Protein AF-A0A2V7PV87-F1 (afdb_monomer)

Structure (mmCIF, N/CA/C/O backbone):
data_AF-A0A2V7PV87-F1
#
_entry.id   AF-A0A2V7PV87-F1
#
loop_
_atom_site.group_PDB
_atom_site.id
_atom_site.type_symbol
_atom_site.label_atom_id
_atom_site.label_alt_id
_atom_site.label_comp_id
_atom_site.label_asym_id
_atom_site.label_entity_id
_atom_site.label_seq_id
_atom_site.pdbx_PDB_ins_code
_atom_site.Cartn_x
_atom_site.Cartn_y
_atom_site.Cartn_z
_atom_site.occupancy
_atom_site.B_iso_or_equiv
_atom_site.auth_seq_id
_atom_site.auth_comp_id
_atom_site.auth_asym_id
_atom_site.auth_atom_id
_atom_site.pdbx_PDB_model_num
ATOM 1 N N . MET A 1 1 ? -11.673 -14.003 -3.789 1.00 86.50 1 MET A N 1
ATOM 2 C CA . MET A 1 1 ? -13.057 -14.322 -3.376 1.00 86.50 1 MET A CA 1
ATOM 3 C C . MET A 1 1 ? -13.211 -13.928 -1.919 1.00 86.50 1 MET A C 1
ATOM 5 O O . MET A 1 1 ? -12.279 -14.168 -1.160 1.00 86.50 1 MET A O 1
ATOM 9 N N . ARG A 1 2 ? -14.317 -13.276 -1.552 1.00 92.31 2 ARG A N 1
ATOM 10 C CA . ARG A 1 2 ? -14.629 -12.921 -0.160 1.00 92.31 2 ARG A CA 1
ATOM 11 C C . ARG A 1 2 ? -15.140 -14.153 0.602 1.00 92.31 2 ARG A C 1
ATOM 13 O O . ARG A 1 2 ? -15.442 -15.175 -0.012 1.00 92.31 2 ARG A O 1
ATOM 20 N N . ALA A 1 3 ? -15.251 -14.064 1.928 1.00 90.00 3 ALA A N 1
ATOM 21 C CA . ALA A 1 3 ? -15.723 -15.180 2.760 1.00 90.00 3 ALA A CA 1
ATOM 22 C C . ALA A 1 3 ? -17.161 -15.625 2.423 1.00 90.00 3 ALA A C 1
ATOM 24 O O . ALA A 1 3 ? -17.489 -16.798 2.562 1.00 90.00 3 ALA A O 1
ATOM 25 N N . ASP A 1 4 ? -17.995 -14.703 1.935 1.00 91.56 4 ASP A N 1
ATOM 26 C CA . ASP A 1 4 ? -19.367 -14.963 1.481 1.00 91.56 4 ASP A CA 1
ATOM 27 C C . ASP A 1 4 ? -19.455 -15.479 0.028 1.00 91.56 4 ASP A C 1
ATOM 29 O O . ASP A 1 4 ? -20.547 -15.645 -0.509 1.00 91.56 4 ASP A O 1
ATOM 33 N N . GLY A 1 5 ? -18.315 -15.722 -0.628 1.00 92.75 5 GLY A N 1
ATOM 34 C CA . GLY A 1 5 ? -18.246 -16.168 -2.020 1.00 92.75 5 GLY A CA 1
ATOM 35 C C . GLY A 1 5 ? -18.357 -15.047 -3.057 1.00 92.75 5 GLY A C 1
ATOM 36 O O . GLY A 1 5 ? -18.143 -15.298 -4.244 1.00 92.75 5 GLY A O 1
ATOM 37 N N . SER A 1 6 ? -18.635 -13.806 -2.650 1.00 94.38 6 SER A N 1
ATOM 38 C CA . SER A 1 6 ? -18.705 -12.682 -3.582 1.00 94.38 6 SER A CA 1
ATOM 39 C C . SER A 1 6 ? -17.319 -12.279 -4.103 1.00 94.38 6 SER A C 1
ATOM 41 O O . SER A 1 6 ? -16.266 -12.606 -3.536 1.00 94.38 6 SER A O 1
ATOM 43 N N . VAL A 1 7 ? -17.307 -11.569 -5.232 1.00 94.12 7 VAL A N 1
ATOM 44 C CA . VAL A 1 7 ? -16.086 -11.117 -5.906 1.00 94.12 7 VAL A CA 1
ATOM 45 C C . VAL A 1 7 ? -16.230 -9.671 -6.366 1.00 94.12 7 VAL A C 1
ATOM 47 O O . VAL A 1 7 ? -17.301 -9.249 -6.786 1.00 94.12 7 VAL A O 1
ATOM 50 N N . THR A 1 8 ? -15.121 -8.939 -6.331 1.00 94.69 8 THR A N 1
ATOM 51 C CA . THR A 1 8 ? -14.937 -7.666 -7.033 1.00 94.69 8 T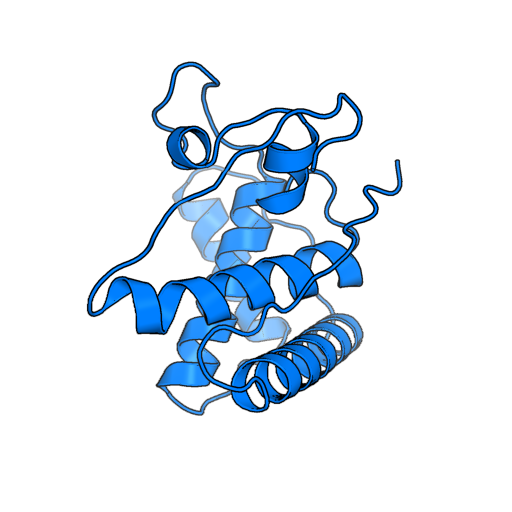HR A CA 1
ATOM 52 C C . THR A 1 8 ? -13.661 -7.781 -7.851 1.00 94.69 8 THR A C 1
ATOM 54 O O . THR A 1 8 ? -12.719 -8.465 -7.446 1.00 94.69 8 THR A O 1
ATOM 57 N N . TRP A 1 9 ? -13.627 -7.138 -9.009 1.00 93.50 9 TRP A N 1
ATOM 58 C CA . TRP A 1 9 ? -12.447 -7.076 -9.859 1.00 93.50 9 TRP A CA 1
ATOM 59 C C . TRP A 1 9 ? -12.516 -5.827 -10.729 1.00 93.50 9 TRP A C 1
ATOM 61 O O . TRP A 1 9 ? -13.591 -5.285 -10.982 1.00 93.50 9 TRP A O 1
ATOM 71 N N . GLN A 1 10 ? -11.357 -5.384 -11.199 1.00 91.44 10 GLN A N 1
ATOM 72 C CA . GLN A 1 10 ? -11.248 -4.287 -12.144 1.00 91.44 10 GLN A CA 1
ATOM 73 C C . GLN A 1 10 ? -10.200 -4.645 -13.192 1.00 91.44 10 GLN A C 1
ATOM 75 O O . GLN A 1 10 ? -9.107 -5.106 -12.866 1.00 91.44 10 GLN A O 1
ATOM 80 N N . ARG A 1 11 ? -10.530 -4.424 -14.466 1.00 91.62 11 ARG A N 1
ATOM 81 C CA . ARG A 1 11 ? -9.549 -4.481 -15.551 1.00 91.62 11 ARG A CA 1
ATOM 82 C C . ARG A 1 11 ? -8.857 -3.131 -15.665 1.00 91.62 11 ARG A C 1
ATOM 84 O O . ARG A 1 11 ? -9.522 -2.102 -15.722 1.00 91.62 11 ARG A O 1
ATOM 91 N N . GLN A 1 12 ? -7.534 -3.164 -15.745 1.00 92.44 12 GLN A N 1
ATOM 92 C CA . GLN A 1 12 ? -6.702 -1.985 -15.951 1.00 92.44 12 GLN A CA 1
ATOM 93 C C . GLN A 1 12 ? -6.175 -1.965 -17.384 1.00 92.44 12 GLN A C 1
ATOM 95 O O . GLN A 1 12 ? -5.839 -3.012 -17.938 1.00 92.44 12 GLN A O 1
ATOM 100 N N . GLU A 1 13 ? -6.085 -0.779 -17.987 1.00 91.38 13 GLU A N 1
ATOM 101 C CA . GLU A 1 13 ? -5.624 -0.605 -19.369 1.00 91.38 13 GLU A CA 1
ATOM 102 C C . GLU A 1 13 ? -4.573 0.505 -19.491 1.00 91.38 13 GLU A C 1
ATOM 104 O O . GLU A 1 13 ? -4.481 1.416 -18.663 1.00 91.38 13 GLU A O 1
ATOM 109 N N . GLY A 1 14 ? -3.741 0.425 -20.532 1.00 93.75 14 GLY A N 1
ATOM 110 C CA . GLY A 1 14 ? -2.708 1.422 -20.809 1.00 93.75 14 GLY A CA 1
ATOM 111 C C . GLY A 1 14 ? -1.775 1.656 -19.616 1.00 93.75 14 GLY A C 1
ATOM 112 O O . GLY A 1 14 ? -1.215 0.719 -19.051 1.00 93.75 14 GLY A O 1
ATOM 113 N N . ARG A 1 15 ? -1.611 2.923 -19.212 1.00 90.94 15 ARG A N 1
ATOM 114 C CA . ARG A 1 15 ? -0.721 3.308 -18.099 1.00 90.94 15 ARG A CA 1
ATOM 115 C C . ARG A 1 15 ? -1.157 2.722 -16.755 1.00 90.94 15 ARG A C 1
ATOM 117 O O . ARG A 1 15 ? -0.307 2.449 -15.916 1.00 90.94 15 ARG A O 1
ATOM 124 N N . GLN A 1 16 ? -2.458 2.508 -16.567 1.00 90.62 16 GLN A N 1
ATOM 125 C CA . GLN A 1 16 ? -3.006 1.940 -15.337 1.00 90.62 16 GLN A CA 1
ATOM 126 C C . GLN A 1 16 ? -2.597 0.469 -15.186 1.00 90.62 16 GLN A C 1
ATOM 128 O O . GLN A 1 16 ? -2.218 0.054 -14.095 1.00 90.62 16 GLN A O 1
ATOM 133 N N . ALA A 1 17 ? -2.552 -0.289 -16.289 1.00 91.62 17 ALA A N 1
ATOM 134 C CA . ALA A 1 17 ? -2.106 -1.686 -16.287 1.00 91.62 17 ALA A CA 1
ATOM 135 C C . ALA A 1 17 ? -0.628 -1.856 -15.893 1.00 91.62 17 ALA A C 1
ATOM 137 O O . ALA A 1 17 ? -0.246 -2.906 -15.387 1.00 91.62 17 ALA A O 1
ATOM 138 N N . ALA A 1 18 ? 0.205 -0.832 -16.104 1.00 89.69 18 ALA A N 1
ATOM 139 C CA . ALA A 1 18 ? 1.608 -0.849 -15.689 1.00 89.69 18 ALA A CA 1
ATOM 140 C C . ALA A 1 18 ? 1.807 -0.463 -14.211 1.00 89.69 18 ALA A C 1
ATOM 142 O O . ALA A 1 18 ? 2.829 -0.813 -13.623 1.00 89.69 18 ALA A O 1
ATOM 143 N N . PHE A 1 19 ? 0.857 0.271 -13.627 1.00 93.50 19 PHE A N 1
ATOM 144 C CA . PHE A 1 19 ? 0.958 0.816 -12.274 1.00 93.50 19 PHE A CA 1
ATOM 145 C C . PHE A 1 19 ? 0.230 -0.053 -11.244 1.00 93.50 19 PHE A C 1
ATOM 147 O O . PHE A 1 19 ? 0.856 -0.550 -10.308 1.00 93.50 19 PHE A O 1
ATOM 154 N N . PHE A 1 20 ? -1.074 -0.271 -11.439 1.00 94.62 20 PHE A N 1
ATOM 155 C CA . PHE A 1 20 ? -1.942 -0.851 -10.415 1.00 94.62 20 PHE A CA 1
ATOM 156 C C . PHE A 1 20 ? -1.542 -2.254 -9.966 1.00 94.62 20 PHE A C 1
ATOM 158 O O . PHE A 1 20 ? -1.523 -2.461 -8.764 1.00 94.62 20 PHE A O 1
ATOM 165 N N . PRO A 1 21 ? -1.110 -3.197 -10.827 1.00 95.19 21 PRO A N 1
ATOM 166 C CA . PRO A 1 21 ? -0.689 -4.506 -10.328 1.00 95.19 21 PRO A CA 1
ATOM 167 C C . PRO A 1 21 ? 0.439 -4.428 -9.293 1.00 95.19 21 PRO A C 1
ATOM 169 O O . PRO A 1 21 ? 0.450 -5.187 -8.332 1.00 95.19 21 PRO A O 1
ATOM 172 N N . LEU A 1 22 ? 1.388 -3.502 -9.456 1.00 96.94 22 LEU A N 1
ATOM 173 C CA . LEU A 1 22 ? 2.479 -3.338 -8.495 1.00 96.94 22 LEU A CA 1
ATOM 174 C C . LEU A 1 22 ? 2.036 -2.545 -7.257 1.00 96.94 22 LEU A C 1
ATOM 176 O O . LEU A 1 22 ? 2.460 -2.865 -6.151 1.00 96.94 22 LEU A O 1
ATOM 180 N N . HIS A 1 23 ? 1.180 -1.542 -7.431 1.00 97.31 23 HIS A N 1
ATOM 181 C CA . HIS A 1 23 ? 0.575 -0.792 -6.328 1.00 97.31 23 HIS A CA 1
ATOM 182 C C . HIS A 1 23 ? -0.295 -1.700 -5.433 1.00 97.31 23 HIS A C 1
ATOM 184 O O . HIS A 1 23 ? -0.104 -1.760 -4.221 1.00 97.31 23 HIS A O 1
ATOM 190 N N . ASP A 1 24 ? -1.156 -2.520 -6.032 1.00 96.88 24 ASP A N 1
ATOM 191 C CA . ASP A 1 24 ? -2.024 -3.476 -5.342 1.00 96.88 24 ASP A CA 1
ATOM 192 C C . ASP A 1 24 ? -1.205 -4.564 -4.623 1.00 96.88 24 ASP A C 1
ATOM 194 O O . ASP A 1 24 ? -1.577 -5.024 -3.544 1.00 96.88 24 ASP A O 1
ATOM 198 N N . LEU A 1 25 ? -0.059 -4.982 -5.171 1.00 98.19 25 LEU A N 1
ATOM 199 C CA . LEU A 1 25 ? 0.862 -5.889 -4.473 1.00 98.19 25 LEU A CA 1
ATOM 200 C C . LEU A 1 25 ? 1.571 -5.205 -3.293 1.00 98.19 25 LEU A C 1
ATOM 202 O O . LEU A 1 25 ? 1.851 -5.865 -2.289 1.00 98.19 25 LEU A O 1
ATOM 206 N N . ALA A 1 26 ? 1.836 -3.900 -3.382 1.00 98.19 26 ALA A N 1
ATOM 207 C CA . ALA A 1 26 ? 2.378 -3.126 -2.270 1.00 98.19 26 ALA A CA 1
ATOM 208 C C . ALA A 1 26 ? 1.354 -2.978 -1.136 1.00 98.19 26 ALA A C 1
ATOM 210 O O . ALA A 1 26 ? 1.716 -3.205 0.019 1.00 98.19 26 ALA A O 1
ATOM 211 N N . HIS A 1 27 ? 0.077 -2.735 -1.452 1.00 97.56 27 HIS A N 1
ATOM 212 C CA . HIS A 1 27 ? -1.017 -2.821 -0.477 1.00 97.56 27 HIS A CA 1
ATOM 213 C C . HIS A 1 27 ? -1.039 -4.168 0.237 1.00 97.56 27 HIS A C 1
ATOM 215 O O . HIS A 1 27 ? -1.061 -4.223 1.466 1.00 97.56 27 HIS A O 1
ATOM 221 N N . TYR A 1 28 ? -0.964 -5.265 -0.520 1.00 97.50 28 TYR A N 1
ATOM 222 C CA . TYR A 1 28 ? -0.994 -6.601 0.062 1.00 97.50 28 TYR A CA 1
ATOM 223 C C . TYR A 1 28 ? 0.169 -6.801 1.045 1.00 97.50 28 TYR A C 1
ATOM 225 O O . TYR A 1 28 ? -0.040 -7.297 2.152 1.00 97.50 28 TYR A O 1
ATOM 233 N N . ALA A 1 29 ? 1.389 -6.398 0.673 1.00 97.69 29 ALA A N 1
ATOM 234 C CA . ALA A 1 29 ? 2.564 -6.497 1.536 1.00 97.69 29 ALA A CA 1
ATOM 235 C C . ALA A 1 29 ? 2.438 -5.632 2.799 1.00 97.69 29 ALA A C 1
ATOM 237 O O . ALA A 1 29 ? 2.646 -6.132 3.901 1.00 97.69 29 ALA A O 1
ATOM 238 N N . VAL A 1 30 ? 2.066 -4.359 2.650 1.00 96.94 30 VAL A N 1
ATOM 239 C CA . VAL A 1 30 ? 1.889 -3.423 3.768 1.00 96.94 30 VAL A CA 1
ATOM 240 C C . VAL A 1 30 ? 0.852 -3.948 4.754 1.00 96.94 30 VAL A C 1
ATOM 242 O O . VAL A 1 30 ? 1.125 -4.064 5.948 1.00 96.94 30 VAL A O 1
ATOM 245 N N . GLU A 1 31 ? -0.331 -4.298 4.262 1.00 95.75 31 GLU A N 1
ATOM 246 C CA . GLU A 1 31 ? -1.449 -4.671 5.122 1.00 95.75 31 GLU A CA 1
ATOM 247 C C . GLU A 1 31 ? -1.215 -6.019 5.810 1.00 95.75 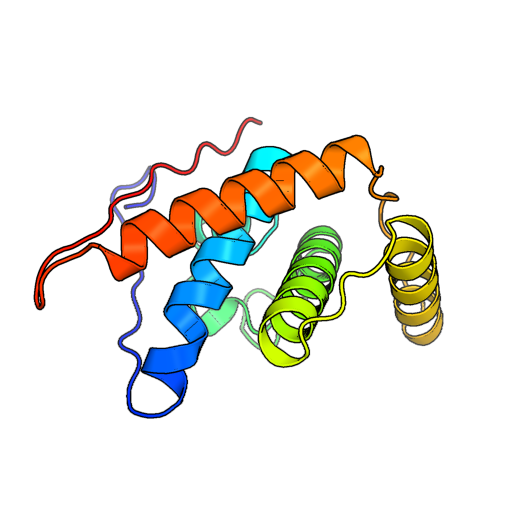31 GLU A C 1
ATOM 249 O O . GLU A 1 31 ? -1.538 -6.164 6.989 1.00 95.75 31 GLU A O 1
ATOM 254 N N . SER A 1 32 ? -0.587 -6.983 5.128 1.00 95.38 32 SER A N 1
ATOM 255 C CA . SER A 1 32 ? -0.280 -8.291 5.724 1.00 95.38 32 SER A CA 1
ATOM 256 C C . SER A 1 32 ? 0.870 -8.241 6.739 1.00 95.38 32 SER A C 1
ATOM 258 O O . SER A 1 32 ? 0.744 -8.812 7.825 1.00 95.38 32 SER A O 1
ATOM 260 N N . GLU A 1 33 ? 1.963 -7.530 6.446 1.00 96.25 33 GLU A N 1
ATOM 261 C CA . GLU A 1 33 ? 3.136 -7.461 7.334 1.00 96.25 33 GLU A CA 1
ATOM 262 C C . GLU A 1 33 ? 2.898 -6.584 8.569 1.00 96.25 33 GLU A C 1
ATOM 264 O O . GLU A 1 33 ? 3.448 -6.854 9.644 1.00 96.25 33 GLU A O 1
ATOM 269 N N . LEU A 1 34 ? 2.075 -5.540 8.428 1.00 93.75 34 LEU A N 1
ATOM 270 C CA . LEU A 1 34 ? 1.723 -4.627 9.519 1.00 93.75 34 LEU A CA 1
ATOM 271 C C . LEU A 1 34 ? 0.404 -4.989 10.210 1.00 93.75 34 LEU A C 1
ATOM 273 O O . LEU A 1 34 ? 0.061 -4.352 11.206 1.00 93.75 34 LEU A O 1
ATOM 277 N N . ARG A 1 35 ? -0.299 -6.020 9.718 1.00 91.88 35 ARG A N 1
ATOM 278 C CA . ARG A 1 35 ? -1.596 -6.500 10.226 1.00 91.88 35 ARG A CA 1
ATOM 279 C C . ARG A 1 35 ? -2.658 -5.401 10.269 1.00 91.88 35 ARG A C 1
ATOM 281 O O . ARG A 1 35 ? -3.356 -5.248 11.267 1.00 91.88 35 ARG A O 1
ATOM 288 N N . LEU A 1 36 ? -2.754 -4.635 9.187 1.00 90.38 36 LEU A N 1
ATOM 289 C CA . LEU A 1 36 ? -3.752 -3.577 9.062 1.00 90.38 36 LEU A CA 1
ATOM 290 C C . LEU A 1 36 ? -5.084 -4.200 8.642 1.00 90.38 36 LEU A C 1
ATOM 292 O O . LEU A 1 36 ? -5.197 -4.766 7.555 1.00 90.38 36 LEU A O 1
ATOM 296 N N . GLY A 1 37 ? -6.087 -4.118 9.515 1.00 87.00 37 GLY A N 1
ATOM 297 C CA . GLY A 1 37 ? -7.389 -4.761 9.305 1.00 87.00 37 GLY A CA 1
ATOM 298 C C . GLY A 1 37 ? -8.308 -3.999 8.348 1.00 87.00 37 GLY A C 1
ATOM 299 O O . GLY A 1 37 ? -9.206 -4.597 7.759 1.00 87.00 37 GLY A O 1
ATOM 300 N N . SER A 1 38 ? -8.057 -2.701 8.180 1.00 87.81 38 SER A N 1
ATOM 301 C CA . SER A 1 38 ? -8.917 -1.739 7.480 1.00 87.81 38 SER A CA 1
ATOM 302 C C . SER A 1 38 ? -8.156 -0.980 6.380 1.00 87.81 38 SER A C 1
ATOM 304 O O . SER A 1 38 ? -8.471 0.171 6.081 1.00 87.81 38 SER A O 1
ATOM 306 N N . GLY A 1 39 ? -7.128 -1.595 5.785 1.00 91.31 39 GLY A N 1
ATOM 307 C CA . GLY A 1 39 ? -6.511 -1.119 4.541 1.00 91.31 39 GLY A CA 1
ATOM 308 C C . GLY A 1 39 ? -7.374 -1.418 3.304 1.00 91.31 39 GLY A C 1
ATOM 309 O O . GLY A 1 39 ? -8.549 -1.751 3.431 1.00 91.31 39 GLY A O 1
ATOM 310 N N . PHE A 1 40 ? -6.822 -1.312 2.097 1.00 93.94 40 PHE A N 1
ATOM 311 C CA . PHE A 1 40 ? -7.543 -1.584 0.850 1.00 93.94 40 PHE A CA 1
ATOM 312 C C . PHE A 1 40 ? -8.100 -3.016 0.790 1.00 93.94 40 PHE A C 1
ATOM 314 O O . PHE A 1 40 ? -9.295 -3.204 0.541 1.00 93.94 40 PHE A O 1
ATOM 321 N N . TYR A 1 41 ? -7.280 -4.033 1.078 1.00 94.56 41 TYR A N 1
ATOM 322 C CA . TYR A 1 41 ? -7.747 -5.425 1.098 1.00 94.56 41 TYR A CA 1
ATOM 323 C C . TYR A 1 41 ? -8.612 -5.724 2.315 1.00 94.56 41 TYR A C 1
ATOM 325 O O . TYR A 1 41 ? -9.537 -6.533 2.211 1.00 94.56 41 TYR A O 1
ATOM 333 N N . GLY A 1 42 ? -8.365 -5.040 3.435 1.00 92.81 42 GLY A N 1
ATOM 334 C CA . GLY A 1 42 ? -9.267 -5.033 4.587 1.00 92.81 42 GLY A CA 1
ATOM 335 C C . GLY A 1 42 ? -10.693 -4.626 4.203 1.00 92.81 42 GLY A C 1
ATOM 336 O O . GLY A 1 42 ? -11.641 -5.372 4.444 1.00 92.81 42 GLY A O 1
ATOM 337 N N . LEU A 1 43 ? -10.841 -3.499 3.502 1.00 92.31 43 LEU A N 1
ATOM 338 C CA . LEU A 1 43 ? -12.135 -3.008 3.018 1.00 92.31 43 LEU A CA 1
ATOM 339 C C . LEU A 1 43 ? -12.777 -3.977 2.017 1.00 92.31 43 LEU A C 1
ATOM 341 O O . LEU A 1 43 ? -13.965 -4.287 2.127 1.00 92.31 43 LEU A O 1
ATOM 345 N N . ILE A 1 44 ? -12.007 -4.520 1.068 1.00 93.44 44 ILE A N 1
ATOM 346 C CA . ILE A 1 44 ? -12.530 -5.531 0.133 1.00 93.44 44 ILE A CA 1
ATOM 347 C C . ILE A 1 44 ? -13.040 -6.759 0.893 1.00 93.44 44 ILE A C 1
ATOM 349 O O . ILE A 1 44 ? -14.113 -7.271 0.562 1.00 93.44 44 ILE A O 1
ATOM 353 N N . ALA A 1 45 ? -12.314 -7.223 1.913 1.00 92.06 45 ALA A N 1
ATOM 354 C CA . ALA A 1 45 ? -12.728 -8.346 2.750 1.00 92.06 45 ALA A CA 1
ATOM 355 C C . ALA A 1 45 ? -14.019 -8.049 3.538 1.00 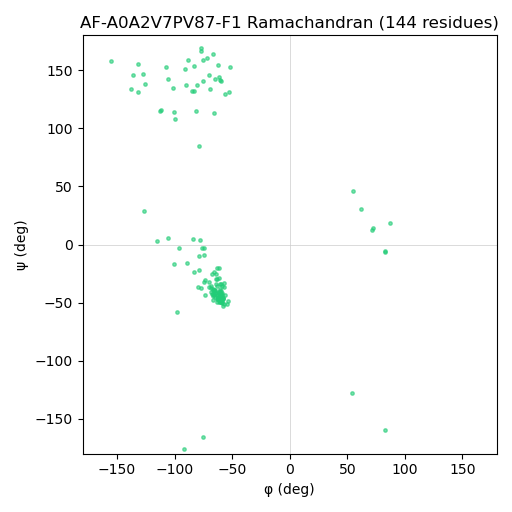92.06 45 ALA A C 1
ATOM 357 O O . ALA A 1 45 ? -14.817 -8.959 3.752 1.00 92.06 45 ALA A O 1
ATOM 358 N N . GLU A 1 46 ? -14.270 -6.786 3.892 1.00 89.62 46 GLU A N 1
ATOM 359 C CA . GLU A 1 46 ? -15.513 -6.306 4.520 1.00 89.62 46 GLU A CA 1
ATOM 360 C C . GLU A 1 46 ? -16.686 -6.124 3.539 1.00 89.62 46 GLU A C 1
ATOM 362 O O . GLU A 1 46 ? -17.764 -5.656 3.915 1.00 89.62 46 GLU A O 1
ATOM 367 N N . GLY A 1 47 ? -16.502 -6.487 2.269 1.00 90.94 47 GLY A N 1
ATOM 368 C CA . GLY A 1 47 ? -17.555 -6.395 1.262 1.00 90.94 47 GLY A CA 1
ATOM 369 C C . GLY A 1 47 ? -17.637 -5.037 0.575 1.00 90.94 47 GLY A C 1
ATOM 370 O O . GLY A 1 47 ? -18.677 -4.722 -0.001 1.00 90.94 47 GLY A O 1
ATOM 371 N N . TRP A 1 48 ? -16.581 -4.221 0.633 1.00 91.44 48 TRP A N 1
ATOM 372 C CA . TRP A 1 48 ? -16.471 -3.046 -0.231 1.00 91.44 48 TRP A CA 1
ATOM 373 C C . TRP A 1 48 ? -16.105 -3.473 -1.649 1.00 91.44 48 TRP A C 1
ATOM 375 O O . TRP A 1 48 ? -15.279 -4.373 -1.847 1.00 91.44 48 TRP A O 1
ATOM 385 N N . ASP A 1 49 ? -16.701 -2.819 -2.641 1.00 91.25 49 ASP A N 1
ATOM 386 C CA . ASP A 1 49 ? -16.259 -2.933 -4.026 1.00 91.25 49 ASP A CA 1
ATOM 387 C C . ASP A 1 49 ? -15.094 -1.974 -4.286 1.00 91.25 49 ASP A C 1
ATOM 389 O O . ASP A 1 49 ? -14.972 -0.933 -3.642 1.00 91.25 49 ASP A O 1
ATOM 393 N N . ILE A 1 50 ? -14.236 -2.308 -5.255 1.00 90.19 50 ILE A N 1
ATOM 394 C CA . ILE A 1 50 ? -13.047 -1.495 -5.587 1.00 90.19 50 ILE A CA 1
ATOM 395 C C . ILE A 1 50 ? -13.448 -0.052 -5.948 1.00 90.19 50 ILE A C 1
ATOM 397 O O . ILE A 1 50 ? -12.743 0.894 -5.619 1.00 90.19 50 ILE A O 1
ATOM 401 N N . ALA A 1 51 ? -14.615 0.142 -6.567 1.00 85.94 51 ALA A N 1
ATOM 402 C CA . ALA A 1 51 ? -15.124 1.473 -6.900 1.00 85.94 51 ALA A CA 1
ATOM 403 C C . ALA A 1 51 ? -15.469 2.331 -5.662 1.00 85.94 51 ALA A C 1
ATOM 405 O O . ALA A 1 51 ? -15.460 3.561 -5.746 1.00 85.94 51 ALA A O 1
ATOM 406 N N . ASP A 1 52 ? -15.740 1.704 -4.513 1.00 85.69 52 ASP A N 1
ATOM 407 C CA . ASP A 1 52 ? -16.137 2.386 -3.279 1.00 85.69 52 ASP A CA 1
ATOM 408 C C . ASP A 1 52 ? -14.942 2.784 -2.401 1.00 85.69 52 ASP A C 1
ATOM 410 O O . ASP A 1 52 ? -15.080 3.642 -1.524 1.00 85.69 52 ASP A O 1
ATOM 414 N N . THR A 1 53 ? -13.750 2.228 -2.644 1.00 83.38 53 THR A N 1
ATOM 415 C CA . THR A 1 53 ? -12.549 2.504 -1.833 1.00 83.38 53 THR A CA 1
ATOM 416 C C . THR A 1 53 ? -11.937 3.882 -2.103 1.00 83.38 53 THR A C 1
ATOM 418 O O . THR A 1 53 ? -11.020 4.301 -1.406 1.00 83.38 53 THR A O 1
ATOM 421 N N . GLY A 1 54 ? -12.484 4.649 -3.052 1.00 7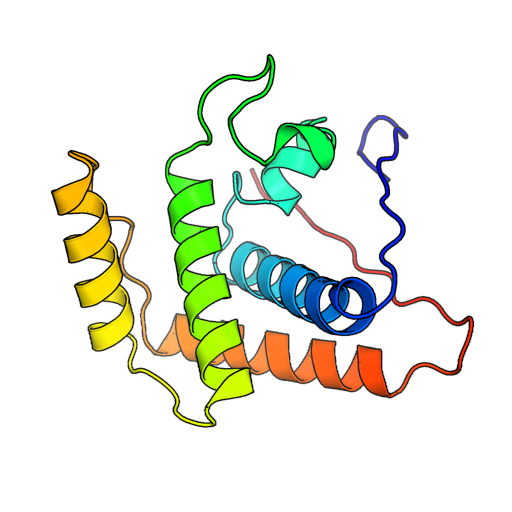5.75 54 GLY A N 1
ATOM 422 C CA . GLY A 1 54 ? -12.084 6.036 -3.313 1.00 75.75 54 GLY A CA 1
ATOM 423 C C . GLY A 1 54 ? -12.608 7.067 -2.299 1.00 75.75 54 GLY A C 1
ATOM 424 O O . GLY A 1 54 ? -12.323 8.258 -2.438 1.00 75.75 54 GLY A O 1
ATOM 425 N N . GLY A 1 55 ? -13.416 6.658 -1.310 1.00 67.75 55 GLY A N 1
ATOM 426 C CA . GLY A 1 55 ? -13.871 7.521 -0.206 1.00 67.75 55 GLY A CA 1
ATOM 427 C C . GLY A 1 55 ? -14.888 8.609 -0.578 1.00 67.75 55 GLY A C 1
ATOM 428 O O . GLY A 1 55 ? -15.125 9.525 0.210 1.00 67.75 55 GLY A O 1
ATOM 429 N N . LYS A 1 56 ? -15.471 8.538 -1.781 1.00 65.50 56 LYS A N 1
ATOM 430 C CA . LYS A 1 56 ? -16.516 9.458 -2.281 1.00 65.50 56 LYS A CA 1
ATOM 431 C C . LYS A 1 56 ? -17.868 8.767 -2.518 1.00 65.50 56 LYS A C 1
ATOM 433 O O . LYS A 1 56 ? -18.786 9.398 -3.034 1.00 65.50 56 LYS A O 1
ATOM 438 N N . GLY A 1 57 ? -17.967 7.478 -2.191 1.00 68.56 57 GLY A N 1
ATOM 439 C CA . GLY A 1 57 ? -19.148 6.644 -2.417 1.00 68.56 57 GLY A CA 1
ATOM 440 C C . GLY A 1 57 ? -20.118 6.607 -1.233 1.00 68.56 57 GLY A C 1
ATOM 441 O O . GLY A 1 57 ? -19.919 7.257 -0.206 1.00 68.56 57 GLY A O 1
ATOM 442 N N . ALA A 1 58 ? -21.165 5.788 -1.363 1.00 70.69 58 ALA A N 1
ATOM 443 C CA . ALA A 1 58 ? -22.236 5.651 -0.368 1.00 70.69 58 ALA A CA 1
ATOM 444 C C . ALA A 1 58 ? -21.759 5.115 0.996 1.00 70.69 58 ALA A C 1
ATOM 446 O O . ALA A 1 58 ? -22.428 5.309 2.008 1.00 70.69 58 ALA A O 1
ATOM 447 N N . ARG A 1 59 ? -20.593 4.461 1.031 1.00 79.56 59 ARG A N 1
ATOM 448 C CA . ARG A 1 59 ? -19.972 3.918 2.245 1.00 79.56 59 ARG A CA 1
ATOM 449 C C . ARG A 1 59 ? -19.351 4.986 3.160 1.00 79.56 59 ARG A C 1
ATOM 451 O O . ARG A 1 59 ? -19.001 4.674 4.293 1.00 79.56 59 ARG A O 1
ATOM 458 N N . GLY A 1 60 ? -19.260 6.238 2.707 1.00 75.12 60 GLY A N 1
ATOM 459 C CA . GLY A 1 60 ? -18.760 7.351 3.513 1.00 75.12 60 GLY A CA 1
ATOM 460 C C . GLY A 1 60 ? -17.227 7.458 3.545 1.00 75.12 60 GLY A C 1
ATOM 461 O O . GLY A 1 60 ? -16.551 6.981 2.629 1.00 75.12 60 GLY A O 1
ATOM 462 N N . PRO A 1 61 ? -16.660 8.156 4.549 1.00 77.31 61 PRO A N 1
ATOM 463 C CA . PRO A 1 61 ? -15.226 8.414 4.617 1.00 77.31 61 PRO A CA 1
ATOM 464 C C . PRO A 1 61 ? -14.430 7.138 4.911 1.00 77.31 61 PRO A C 1
ATOM 466 O O . PRO A 1 61 ? -14.858 6.290 5.690 1.00 77.31 61 PRO A O 1
ATOM 469 N N . LEU A 1 62 ? -13.228 7.048 4.337 1.00 80.62 62 LEU A N 1
ATOM 470 C CA . LEU A 1 62 ? -12.314 5.935 4.595 1.00 80.62 62 LEU A CA 1
ATOM 471 C C . LEU A 1 62 ? -11.840 5.920 6.059 1.00 80.62 62 LEU A C 1
ATOM 473 O O . LEU A 1 62 ? -11.564 6.997 6.612 1.00 80.62 62 LEU A O 1
ATOM 477 N N . PRO A 1 63 ? -11.683 4.728 6.668 1.00 81.44 63 PRO A N 1
ATOM 478 C CA . PRO A 1 63 ? -11.025 4.573 7.959 1.00 81.44 63 PRO A CA 1
ATOM 479 C C . PRO A 1 63 ? -9.646 5.244 8.013 1.00 81.44 63 PRO A C 1
ATOM 481 O O . PRO A 1 63 ? -8.939 5.378 7.013 1.00 81.44 63 PRO A O 1
ATOM 484 N N . VAL A 1 64 ? -9.230 5.650 9.216 1.00 78.06 64 VAL A N 1
ATOM 485 C CA . VAL A 1 64 ? -7.914 6.281 9.432 1.00 78.06 64 VAL A CA 1
ATOM 486 C C . VAL A 1 64 ? -6.776 5.337 9.035 1.00 78.06 64 VAL A C 1
ATOM 488 O O . VAL A 1 64 ? -5.799 5.773 8.431 1.00 78.06 64 VAL A O 1
ATOM 491 N N . GLU A 1 65 ? -6.928 4.046 9.325 1.00 81.50 65 GLU A N 1
ATOM 492 C CA . GLU A 1 65 ? -5.953 3.013 8.972 1.00 81.50 65 GLU A CA 1
ATOM 493 C C . GLU A 1 65 ? -5.780 2.868 7.452 1.00 81.50 65 GLU A C 1
ATOM 495 O O . GLU A 1 65 ? -4.651 2.724 6.989 1.00 81.50 65 GLU A O 1
ATOM 500 N N . THR A 1 66 ? -6.853 3.023 6.666 1.00 84.06 66 THR A N 1
ATOM 501 C CA . THR A 1 66 ? -6.778 3.033 5.195 1.00 84.06 66 THR A CA 1
ATOM 502 C C . THR A 1 66 ? -5.868 4.148 4.697 1.00 84.06 66 THR A C 1
ATOM 504 O O . THR A 1 66 ? -5.056 3.935 3.806 1.00 84.06 66 THR A O 1
ATOM 507 N N . VAL A 1 67 ? -5.960 5.335 5.303 1.00 83.12 67 VAL A N 1
ATOM 508 C CA . VAL A 1 67 ? -5.128 6.485 4.920 1.00 83.12 67 VAL A CA 1
ATOM 509 C C . VAL A 1 67 ? -3.660 6.260 5.281 1.00 83.12 67 VAL A C 1
ATOM 511 O O . VAL A 1 67 ? -2.781 6.676 4.533 1.00 83.12 67 VAL A O 1
ATOM 514 N N . ALA A 1 68 ? -3.385 5.592 6.403 1.00 85.88 68 ALA A N 1
ATOM 515 C CA . ALA A 1 68 ? -2.023 5.238 6.791 1.00 85.88 68 ALA A CA 1
ATOM 516 C C . ALA A 1 68 ? -1.405 4.207 5.830 1.00 85.88 68 ALA A C 1
ATOM 518 O O . ALA A 1 68 ? -0.266 4.381 5.400 1.00 85.88 68 ALA A O 1
ATOM 519 N N . ALA A 1 69 ? -2.171 3.170 5.470 1.00 92.50 69 ALA A N 1
ATOM 520 C CA . ALA A 1 69 ? -1.758 2.164 4.495 1.00 92.50 69 ALA A CA 1
ATOM 521 C C . ALA A 1 69 ? -1.478 2.803 3.126 1.00 92.50 69 ALA A C 1
ATOM 523 O O . ALA A 1 69 ? -0.394 2.615 2.581 1.00 92.50 69 ALA A O 1
ATOM 524 N N . GLU A 1 70 ? -2.409 3.622 2.629 1.00 92.94 70 GLU A N 1
ATOM 525 C CA . GLU A 1 70 ? -2.271 4.359 1.368 1.00 92.94 70 GLU A CA 1
ATOM 526 C C . GLU A 1 70 ? -1.019 5.239 1.355 1.00 92.94 70 GLU A C 1
ATOM 528 O O . GLU A 1 70 ? -0.272 5.259 0.381 1.00 92.94 70 GLU A O 1
ATOM 533 N N . HIS A 1 71 ? -0.748 5.951 2.453 1.00 91.25 71 HIS A N 1
ATOM 534 C CA . HIS A 1 71 ? 0.434 6.801 2.542 1.00 91.25 71 HIS A CA 1
ATOM 535 C C . HIS A 1 71 ? 1.731 5.990 2.429 1.00 91.25 71 HIS A C 1
ATOM 537 O O . HIS A 1 71 ? 2.613 6.352 1.652 1.00 91.25 71 HIS A O 1
ATOM 543 N N . LEU A 1 72 ? 1.839 4.877 3.163 1.00 94.69 72 LEU A N 1
ATOM 544 C CA . LEU A 1 72 ? 3.020 4.017 3.100 1.00 94.69 72 LEU A CA 1
ATOM 545 C C . LEU A 1 72 ? 3.190 3.388 1.710 1.00 94.69 72 LEU A C 1
ATOM 547 O O . LEU A 1 72 ? 4.302 3.366 1.185 1.00 94.69 72 LEU A O 1
ATOM 551 N N . VAL A 1 73 ? 2.103 2.924 1.090 1.00 96.69 73 VAL A N 1
ATOM 552 C CA . VAL A 1 73 ? 2.130 2.412 -0.289 1.00 96.69 73 VAL A CA 1
ATOM 553 C C . VAL A 1 73 ? 2.582 3.497 -1.267 1.00 96.69 73 VAL A C 1
ATOM 555 O O . VAL A 1 73 ? 3.452 3.240 -2.098 1.00 96.69 73 VAL A O 1
ATOM 558 N N . GLY A 1 74 ? 2.075 4.722 -1.124 1.00 95.12 74 GLY A N 1
ATOM 559 C CA . GLY A 1 74 ? 2.484 5.865 -1.935 1.00 95.12 74 GLY A CA 1
ATOM 560 C C . GLY A 1 74 ? 3.977 6.179 -1.815 1.00 95.12 74 GLY A C 1
ATOM 561 O O . GLY A 1 74 ? 4.624 6.447 -2.827 1.00 95.12 74 GLY A O 1
ATOM 562 N N . VAL A 1 75 ? 4.557 6.079 -0.612 1.00 94.75 75 VAL A N 1
ATOM 563 C CA . VAL A 1 75 ? 6.015 6.186 -0.441 1.00 94.75 75 VAL A CA 1
ATOM 564 C C . VAL A 1 75 ? 6.724 5.074 -1.211 1.00 94.75 75 VAL A C 1
ATOM 566 O O . VAL A 1 75 ? 7.604 5.374 -2.009 1.00 94.75 75 VAL A O 1
ATOM 569 N N . LEU A 1 76 ? 6.317 3.811 -1.060 1.00 96.12 76 LEU A N 1
ATOM 570 C CA . LEU A 1 76 ? 6.940 2.680 -1.766 1.00 96.12 76 LEU A CA 1
ATOM 571 C C . LEU A 1 76 ? 6.847 2.812 -3.299 1.00 96.12 76 LEU A C 1
ATOM 573 O O . LEU A 1 76 ? 7.773 2.429 -4.019 1.00 96.12 76 LEU A O 1
ATOM 577 N N . ASP A 1 77 ? 5.760 3.385 -3.818 1.00 96.25 77 ASP A N 1
ATOM 578 C CA . ASP A 1 77 ? 5.627 3.705 -5.241 1.00 96.25 77 ASP A CA 1
ATOM 579 C C . ASP A 1 77 ? 6.622 4.788 -5.690 1.00 96.25 77 ASP A C 1
ATOM 581 O O . ASP A 1 77 ? 7.189 4.677 -6.784 1.00 96.25 77 ASP A O 1
ATOM 585 N N . LEU A 1 78 ? 6.864 5.807 -4.856 1.00 94.25 78 LEU A N 1
ATOM 586 C CA . LEU A 1 78 ? 7.882 6.834 -5.099 1.00 94.25 78 LEU A CA 1
ATOM 587 C C . LEU A 1 78 ? 9.298 6.254 -5.027 1.00 94.25 78 LEU A C 1
ATOM 589 O O . LEU A 1 78 ? 10.103 6.547 -5.910 1.00 94.25 78 LEU A O 1
ATOM 593 N N . GLU A 1 79 ? 9.593 5.392 -4.049 1.00 94.56 79 GLU A N 1
ATOM 594 C CA . GLU A 1 79 ? 10.879 4.684 -3.948 1.00 94.56 79 GLU A CA 1
ATOM 595 C C . GLU A 1 79 ? 11.136 3.860 -5.210 1.00 94.56 79 GLU A C 1
ATOM 597 O O . GLU A 1 79 ? 12.206 3.942 -5.810 1.00 94.56 79 GLU A O 1
ATOM 602 N N . ARG A 1 80 ? 10.122 3.123 -5.683 1.00 92.62 80 ARG A N 1
ATOM 603 C CA . ARG A 1 80 ? 10.204 2.348 -6.927 1.00 92.62 80 ARG A CA 1
ATOM 604 C C . ARG A 1 80 ? 10.466 3.232 -8.146 1.00 92.62 80 ARG A C 1
ATOM 606 O O . ARG A 1 80 ? 11.193 2.816 -9.046 1.00 92.62 80 ARG A O 1
ATOM 613 N N . ALA A 1 81 ? 9.832 4.401 -8.222 1.00 91.50 81 ALA A N 1
ATOM 614 C CA . ALA A 1 81 ? 9.956 5.303 -9.364 1.00 91.50 81 ALA A CA 1
ATOM 615 C C . ALA A 1 81 ? 11.276 6.094 -9.364 1.00 91.50 81 ALA A C 1
ATOM 617 O O . ALA A 1 81 ? 11.842 6.330 -10.430 1.00 91.50 81 ALA A O 1
ATOM 618 N N . GLY A 1 82 ? 11.746 6.514 -8.187 1.00 91.44 82 GLY A N 1
ATOM 619 C CA . GLY A 1 82 ? 12.910 7.387 -8.014 1.00 91.44 82 GLY A CA 1
ATOM 620 C C . GLY A 1 82 ? 14.203 6.676 -7.612 1.00 91.44 82 GLY A C 1
ATOM 621 O O . GLY A 1 82 ? 15.272 7.264 -7.742 1.00 91.44 82 GLY A O 1
ATOM 622 N N . GLY A 1 83 ? 14.130 5.431 -7.133 1.00 90.44 83 GLY A N 1
ATOM 623 C CA . GL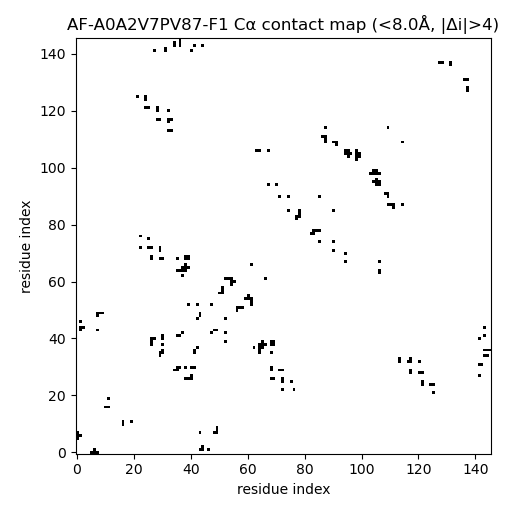Y A 1 83 ? 15.282 4.649 -6.672 1.00 90.44 83 GLY A CA 1
ATOM 624 C C . GLY A 1 83 ? 15.885 5.117 -5.343 1.00 90.44 83 GLY A C 1
ATOM 625 O O . GLY A 1 83 ? 17.003 4.724 -5.018 1.00 90.44 83 GLY A O 1
ATOM 626 N N . VAL A 1 84 ? 15.180 5.966 -4.592 1.00 92.62 84 VAL A N 1
ATOM 627 C CA . VAL A 1 84 ? 15.627 6.499 -3.299 1.00 92.62 84 VAL A CA 1
ATOM 628 C C . VAL A 1 84 ? 14.733 5.933 -2.210 1.00 92.62 84 VAL A C 1
ATOM 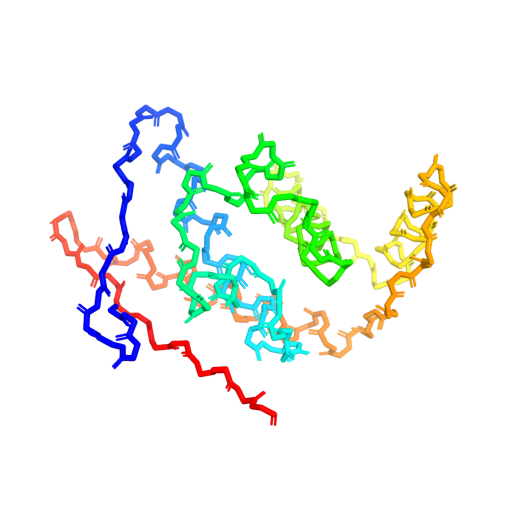630 O O . VAL A 1 84 ? 13.547 6.246 -2.187 1.00 92.62 84 VAL A O 1
ATOM 633 N N . GLU A 1 85 ? 15.301 5.122 -1.322 1.00 93.31 85 GLU A N 1
ATOM 634 C CA . GLU A 1 85 ? 14.597 4.611 -0.145 1.00 93.31 85 GLU A CA 1
ATOM 635 C C . GLU A 1 85 ? 14.568 5.651 0.974 1.00 93.31 85 GLU A C 1
ATOM 637 O O . GLU A 1 85 ? 15.576 6.296 1.264 1.00 93.31 85 GLU A O 1
ATOM 642 N N . TRP A 1 86 ? 13.413 5.783 1.619 1.00 94.44 86 TRP A N 1
ATOM 643 C CA . TRP A 1 86 ? 13.220 6.644 2.779 1.00 94.44 86 TRP A CA 1
ATOM 644 C C . TRP A 1 86 ? 13.486 5.856 4.064 1.00 94.44 86 TRP A C 1
ATOM 646 O O . TRP A 1 86 ? 13.284 4.645 4.148 1.00 94.44 86 TRP A O 1
ATOM 656 N N . THR A 1 87 ? 13.932 6.527 5.110 1.00 96.00 87 THR A N 1
ATOM 657 C CA . THR A 1 87 ? 14.008 5.938 6.452 1.00 96.00 87 THR A CA 1
ATOM 658 C C . THR A 1 87 ? 12.620 5.859 7.087 1.00 96.00 87 THR A C 1
ATOM 660 O O . THR A 1 87 ? 11.706 6.605 6.720 1.00 96.00 87 THR A O 1
ATOM 663 N N . ALA A 1 88 ? 12.442 4.989 8.089 1.00 96.06 88 ALA A N 1
ATOM 664 C CA . ALA A 1 88 ? 11.187 4.955 8.836 1.00 96.06 88 ALA A CA 1
ATOM 665 C C . ALA A 1 88 ? 10.896 6.301 9.527 1.00 96.06 88 ALA A C 1
ATOM 667 O O . ALA A 1 88 ? 9.744 6.723 9.603 1.00 96.06 88 ALA A O 1
ATOM 668 N N . GLU A 1 89 ? 11.931 7.014 9.982 1.00 96.69 89 GLU A N 1
ATOM 669 C CA . GLU A 1 89 ? 11.798 8.359 10.551 1.00 96.69 89 GLU A CA 1
ATOM 670 C C . GLU A 1 89 ? 11.213 9.360 9.543 1.00 96.69 89 GLU A C 1
ATOM 672 O O . GLU A 1 89 ? 10.273 10.084 9.876 1.00 96.69 89 GLU A O 1
ATOM 677 N N . GLU A 1 90 ? 11.722 9.384 8.309 1.00 96.06 90 GLU A N 1
ATOM 678 C CA . GLU A 1 90 ? 11.226 10.272 7.252 1.00 96.06 90 GLU A CA 1
ATOM 679 C C . GLU A 1 90 ? 9.765 9.986 6.908 1.00 96.06 90 GLU A C 1
ATOM 681 O O . GLU A 1 90 ? 8.960 10.917 6.845 1.00 96.06 90 GLU A O 1
ATOM 686 N N . ILE A 1 91 ? 9.412 8.705 6.771 1.00 95.31 91 ILE A N 1
ATOM 687 C CA . ILE A 1 91 ? 8.033 8.261 6.529 1.00 95.31 91 ILE A CA 1
ATOM 688 C C . ILE A 1 91 ? 7.116 8.707 7.669 1.00 95.31 91 ILE A C 1
ATOM 690 O O . ILE A 1 91 ? 6.066 9.300 7.433 1.00 95.31 91 ILE A O 1
ATOM 694 N N . ASN A 1 92 ? 7.511 8.461 8.920 1.00 95.06 92 ASN A N 1
ATOM 695 C CA . ASN A 1 92 ? 6.701 8.806 10.086 1.00 95.06 92 ASN A CA 1
ATOM 696 C C . ASN A 1 92 ? 6.516 10.323 10.229 1.00 95.06 92 ASN A C 1
ATOM 698 O O . ASN A 1 92 ? 5.425 10.782 10.577 1.00 95.06 92 ASN A O 1
ATOM 702 N N . ARG A 1 93 ? 7.564 11.105 9.945 1.00 94.75 93 ARG A N 1
ATOM 703 C CA . ARG A 1 93 ? 7.514 12.571 9.971 1.00 94.75 93 ARG A CA 1
ATOM 704 C C . ARG A 1 93 ? 6.544 13.106 8.922 1.00 94.75 93 ARG A C 1
ATOM 706 O O . ARG A 1 93 ? 5.716 13.955 9.251 1.00 94.75 93 ARG A O 1
ATOM 713 N N . GLU A 1 94 ? 6.620 12.597 7.697 1.00 92.75 94 GLU A N 1
ATOM 714 C CA . GLU A 1 94 ? 5.727 13.007 6.610 1.00 92.75 94 GLU A CA 1
ATOM 715 C C . GLU A 1 94 ? 4.275 12.602 6.894 1.00 92.75 94 GLU A C 1
ATOM 717 O O . GLU A 1 94 ? 3.363 13.423 6.777 1.00 92.75 94 GLU A O 1
ATOM 722 N N . ALA A 1 95 ? 4.050 11.378 7.376 1.00 90.75 95 ALA A N 1
ATOM 723 C CA . ALA A 1 95 ? 2.722 10.892 7.737 1.00 90.75 95 ALA A CA 1
ATOM 724 C C . ALA A 1 95 ? 2.077 11.735 8.854 1.00 90.75 95 ALA A C 1
ATOM 726 O O . ALA A 1 95 ? 0.889 12.070 8.787 1.00 90.75 95 ALA A O 1
ATOM 727 N N . ALA A 1 96 ? 2.858 12.117 9.871 1.00 91.94 96 ALA A N 1
ATOM 728 C CA . ALA A 1 96 ? 2.402 12.994 10.946 1.00 91.94 96 ALA A CA 1
ATOM 729 C C . ALA A 1 96 ? 2.092 14.413 10.441 1.00 91.94 96 ALA A C 1
ATOM 731 O O . ALA A 1 96 ? 1.053 14.975 10.799 1.00 91.94 96 ALA A O 1
ATOM 732 N N . ALA A 1 97 ? 2.947 14.975 9.578 1.00 91.88 97 ALA A N 1
ATOM 733 C CA . ALA A 1 97 ? 2.713 16.276 8.957 1.00 91.88 97 ALA A CA 1
ATOM 734 C C . ALA A 1 97 ? 1.426 16.264 8.116 1.00 91.88 97 ALA A C 1
ATOM 736 O O . ALA A 1 97 ? 0.557 17.120 8.298 1.00 91.88 97 ALA A O 1
ATOM 737 N N . TYR A 1 98 ? 1.245 15.248 7.267 1.00 88.12 98 TYR A N 1
ATOM 738 C CA . TYR A 1 98 ? 0.044 15.078 6.453 1.00 88.12 98 TYR A CA 1
ATOM 739 C C . TYR A 1 98 ? -1.221 14.977 7.316 1.00 88.12 98 TYR A C 1
ATOM 741 O O . TYR A 1 98 ? -2.193 15.700 7.074 1.00 88.12 98 TYR A O 1
ATOM 749 N N . ALA A 1 99 ? -1.207 14.150 8.367 1.00 88.12 99 ALA A N 1
ATOM 750 C CA . ALA A 1 99 ? -2.332 14.021 9.291 1.00 88.12 99 ALA A CA 1
ATOM 751 C C . ALA A 1 99 ? -2.688 15.359 9.966 1.00 88.12 99 ALA A C 1
ATOM 753 O O . ALA A 1 99 ? -3.865 15.736 10.001 1.00 88.12 99 ALA A O 1
ATOM 754 N N . ALA A 1 100 ? -1.679 16.119 10.408 1.00 90.31 100 ALA A N 1
ATOM 755 C CA . ALA A 1 100 ? -1.866 17.426 11.030 1.00 90.31 100 ALA A CA 1
ATOM 756 C C . ALA A 1 100 ? -2.540 18.436 10.085 1.00 90.31 100 ALA A C 1
ATOM 758 O O . ALA A 1 100 ? -3.493 19.102 10.493 1.00 90.31 100 ALA A O 1
ATOM 759 N N . THR A 1 101 ? -2.144 18.497 8.803 1.00 89.19 101 THR A N 1
ATOM 760 C CA . THR A 1 101 ? -2.792 19.395 7.815 1.00 89.19 101 THR A CA 1
ATOM 761 C C . THR A 1 101 ? -4.276 19.088 7.586 1.00 89.19 101 THR A C 1
ATOM 763 O O . THR A 1 101 ? -5.028 19.936 7.104 1.00 89.19 101 THR A O 1
ATOM 766 N N . ARG A 1 102 ? -4.717 17.874 7.932 1.00 84.31 102 ARG A N 1
ATOM 767 C CA . ARG A 1 102 ? -6.091 17.392 7.753 1.00 84.31 102 ARG A CA 1
ATOM 768 C C . ARG A 1 102 ? -6.876 17.338 9.064 1.00 84.31 102 ARG A C 1
ATOM 770 O O . ARG A 1 102 ? -8.001 16.843 9.053 1.00 84.31 102 ARG A O 1
ATOM 777 N N . GLY A 1 103 ? -6.301 17.816 10.173 1.00 86.50 103 GLY A N 1
ATOM 778 C CA . GLY A 1 103 ? -6.923 17.754 11.499 1.00 86.50 103 GLY A CA 1
ATOM 779 C C . GLY A 1 103 ? -7.172 16.321 11.980 1.00 86.50 103 GLY A C 1
ATOM 780 O O . GLY A 1 103 ? -8.152 16.067 12.676 1.00 86.50 103 GLY A O 1
ATOM 781 N N . ARG A 1 104 ? -6.332 15.369 11.557 1.00 84.62 104 ARG A N 1
ATOM 782 C CA . ARG A 1 104 ? -6.440 13.944 11.893 1.00 84.62 104 ARG A CA 1
ATOM 783 C C . ARG A 1 104 ? -5.347 13.539 12.885 1.00 84.62 104 ARG A C 1
ATOM 785 O O . ARG A 1 104 ? -4.277 14.149 12.881 1.00 84.62 104 ARG A O 1
ATOM 792 N N . PRO A 1 105 ? -5.581 12.508 13.717 1.00 86.38 105 PRO A N 1
ATOM 793 C CA . PRO A 1 105 ? -4.518 11.940 14.535 1.00 86.38 105 PRO A CA 1
ATOM 794 C C . PRO A 1 105 ? -3.408 11.379 13.642 1.00 86.38 105 PRO A C 1
ATOM 796 O O . PRO A 1 105 ? -3.684 10.824 12.575 1.00 86.38 105 PRO A O 1
ATOM 799 N N . ALA A 1 106 ? -2.161 11.519 14.093 1.00 87.06 106 ALA A N 1
ATOM 800 C CA . ALA A 1 106 ? -1.032 10.879 13.436 1.00 87.06 106 ALA A CA 1
ATOM 801 C C . ALA A 1 106 ? -1.226 9.351 13.438 1.00 87.06 106 ALA A C 1
ATOM 803 O O . ALA A 1 106 ? -1.709 8.798 14.435 1.00 87.06 106 ALA A O 1
ATOM 804 N N . PRO A 1 107 ? -0.872 8.660 12.342 1.00 88.00 107 PRO A N 1
ATOM 805 C CA . PRO A 1 107 ? -0.927 7.209 12.313 1.00 88.00 107 PRO A CA 1
ATOM 806 C C . PRO A 1 107 ? 0.110 6.606 13.267 1.00 88.00 107 PRO A C 1
ATOM 808 O O . PRO A 1 107 ? 1.051 7.273 13.704 1.00 88.00 107 PRO A O 1
ATOM 811 N N . ARG A 1 108 ? -0.052 5.316 13.576 1.00 89.94 108 ARG A N 1
ATOM 812 C CA . ARG A 1 108 ? 0.960 4.558 14.313 1.00 89.94 108 ARG A CA 1
ATOM 813 C C . ARG A 1 108 ? 2.296 4.634 13.553 1.00 89.94 108 ARG A C 1
ATOM 815 O O . ARG A 1 108 ? 2.308 4.300 12.368 1.00 89.94 108 ARG A O 1
ATOM 822 N N . PRO A 1 109 ? 3.406 4.992 14.218 1.00 92.94 109 PRO A N 1
ATOM 823 C CA . PRO A 1 109 ? 4.717 4.965 13.588 1.00 92.94 109 PRO A CA 1
ATOM 824 C C . PRO A 1 109 ? 5.097 3.559 13.113 1.00 92.94 109 PRO A C 1
ATOM 826 O O . PRO A 1 109 ? 4.842 2.572 13.812 1.00 92.94 109 PRO A O 1
ATOM 829 N N . VAL A 1 110 ? 5.739 3.484 11.951 1.00 95.44 110 VAL A N 1
ATOM 830 C CA . VAL A 1 110 ? 6.377 2.275 11.421 1.00 95.44 110 VAL A CA 1
ATOM 831 C C . VAL A 1 110 ? 7.823 2.234 11.908 1.00 95.44 110 VAL A C 1
ATOM 833 O O . VAL A 1 110 ? 8.507 3.254 11.926 1.00 95.44 110 VAL A O 1
ATOM 836 N N . THR A 1 111 ? 8.295 1.067 12.329 1.00 96.94 111 THR A N 1
ATOM 837 C CA . THR A 1 111 ? 9.697 0.842 12.717 1.00 96.94 111 THR A CA 1
ATOM 838 C C . THR A 1 111 ? 10.557 0.437 11.518 1.00 96.94 111 THR A C 1
ATOM 840 O O . THR A 1 111 ? 10.044 -0.128 10.555 1.00 96.94 111 THR A O 1
ATOM 843 N N . ASP A 1 112 ? 11.880 0.616 11.586 1.00 96.62 112 ASP A N 1
ATOM 844 C CA . ASP A 1 112 ? 12.783 0.140 10.520 1.00 96.62 112 ASP A CA 1
ATOM 845 C C . ASP A 1 112 ? 12.674 -1.375 10.296 1.00 96.62 112 ASP A C 1
ATOM 847 O O . ASP A 1 112 ? 12.722 -1.856 9.166 1.00 96.62 112 ASP A O 1
ATOM 851 N N . ALA A 1 113 ? 12.461 -2.145 11.368 1.00 97.62 113 ALA A N 1
ATOM 852 C CA . ALA A 1 113 ? 12.263 -3.588 11.275 1.00 97.62 113 ALA A CA 1
ATOM 853 C C . ALA A 1 113 ? 10.956 -3.954 10.552 1.00 97.62 113 ALA A C 1
ATOM 855 O O . ALA A 1 113 ? 10.913 -4.933 9.811 1.00 97.62 113 ALA A O 1
ATOM 856 N N . GLU A 1 114 ? 9.876 -3.204 10.778 1.00 97.62 114 GLU A N 1
ATOM 857 C CA . GLU A 1 114 ? 8.619 -3.355 10.038 1.00 97.62 114 GLU A CA 1
ATOM 858 C C . GLU A 1 114 ? 8.782 -2.966 8.571 1.00 97.62 114 GLU A C 1
ATOM 860 O O . GLU A 1 114 ? 8.404 -3.738 7.691 1.00 97.62 114 GLU A O 1
ATOM 865 N N . LEU A 1 115 ? 9.404 -1.817 8.311 1.00 97.50 115 LEU A N 1
ATOM 866 C CA . LEU A 1 115 ? 9.658 -1.319 6.966 1.00 97.50 115 LEU A CA 1
ATOM 867 C C . LEU A 1 115 ? 10.520 -2.296 6.157 1.00 97.50 115 LEU A C 1
ATOM 869 O O . LEU A 1 115 ? 10.202 -2.597 5.010 1.00 97.50 115 LEU A O 1
ATOM 873 N N . GLY A 1 116 ? 11.556 -2.871 6.774 1.00 97.88 116 GLY A N 1
ATOM 874 C CA . GLY A 1 116 ? 12.395 -3.893 6.152 1.00 97.88 116 GLY A CA 1
ATOM 875 C C . GLY A 1 116 ? 11.620 -5.157 5.766 1.00 97.88 116 GLY A C 1
ATOM 876 O O . GLY A 1 116 ? 11.817 -5.686 4.670 1.00 97.88 116 GLY A O 1
ATOM 877 N N . ARG A 1 117 ? 10.691 -5.626 6.615 1.00 98.25 117 ARG A N 1
ATOM 878 C CA . ARG A 1 117 ? 9.812 -6.761 6.269 1.00 98.25 117 ARG A CA 1
ATOM 879 C C . ARG A 1 117 ? 8.878 -6.420 5.113 1.00 98.25 117 ARG A C 1
ATOM 881 O O . ARG A 1 117 ? 8.783 -7.204 4.172 1.00 98.25 117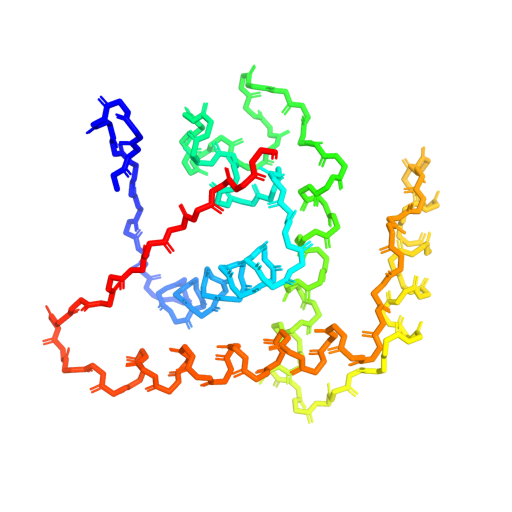 ARG A O 1
ATOM 888 N N . VAL A 1 118 ? 8.263 -5.237 5.149 1.00 98.12 118 VAL A N 1
ATOM 889 C CA . VAL A 1 118 ? 7.401 -4.738 4.069 1.00 98.12 118 VAL A CA 1
ATOM 890 C C . VAL A 1 118 ? 8.167 -4.690 2.746 1.00 98.12 118 VAL A C 1
ATOM 892 O O . VAL A 1 118 ? 7.715 -5.280 1.768 1.00 98.12 118 VAL A O 1
ATOM 895 N N . ARG A 1 119 ? 9.354 -4.072 2.706 1.00 97.88 119 ARG A N 1
ATOM 896 C CA . ARG A 1 119 ? 10.178 -3.994 1.486 1.00 97.88 119 ARG A CA 1
ATOM 897 C C . ARG A 1 119 ? 10.580 -5.367 0.963 1.00 97.88 119 ARG A C 1
ATOM 899 O O . ARG A 1 119 ? 10.468 -5.617 -0.235 1.00 97.88 119 ARG A O 1
ATOM 906 N N . SER A 1 120 ? 10.992 -6.271 1.852 1.00 98.19 120 SER A N 1
ATOM 907 C CA . SER A 1 120 ? 11.315 -7.653 1.483 1.00 98.19 120 SER A CA 1
ATOM 908 C C . SER A 1 120 ? 10.115 -8.349 0.828 1.00 98.19 120 SER A C 1
ATOM 910 O O . SER A 1 120 ? 10.234 -8.919 -0.260 1.00 98.19 120 SER A O 1
ATOM 912 N N . ARG A 1 121 ? 8.925 -8.216 1.431 1.00 98.44 121 ARG A N 1
ATOM 913 C CA . ARG A 1 121 ? 7.684 -8.799 0.911 1.00 98.44 121 ARG A CA 1
ATOM 914 C C . ARG A 1 121 ? 7.271 -8.188 -0.429 1.00 98.44 121 ARG A C 1
ATOM 916 O O . ARG A 1 121 ? 6.895 -8.925 -1.337 1.00 98.44 121 ARG A O 1
ATOM 923 N N . VAL A 1 122 ? 7.391 -6.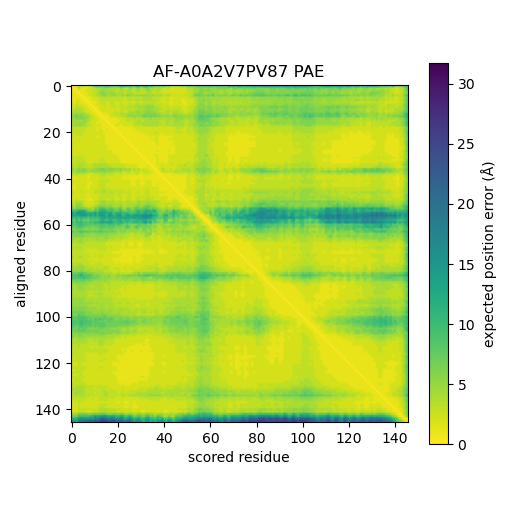871 -0.592 1.00 98.31 122 VAL A N 1
ATOM 924 C CA . VAL A 1 122 ? 7.165 -6.182 -1.875 1.00 98.31 122 VAL A CA 1
ATOM 925 C C . VAL A 1 122 ? 8.114 -6.706 -2.952 1.00 98.31 122 VAL A C 1
ATOM 927 O O . VAL A 1 122 ? 7.670 -7.052 -4.047 1.00 98.31 122 VAL A O 1
ATOM 930 N N . GLY A 1 123 ? 9.408 -6.816 -2.640 1.00 97.81 123 GLY A N 1
ATOM 931 C CA . GLY A 1 123 ? 10.420 -7.334 -3.560 1.00 97.81 123 GLY A CA 1
ATOM 932 C C . GLY A 1 123 ? 10.109 -8.755 -4.033 1.00 97.81 123 GLY A C 1
ATOM 933 O O . GLY A 1 123 ? 10.139 -9.022 -5.237 1.00 97.81 123 GLY A O 1
ATOM 934 N N . GLU A 1 124 ? 9.736 -9.645 -3.110 1.00 98.50 124 GLU A N 1
ATOM 935 C CA . GLU A 1 124 ? 9.302 -11.012 -3.424 1.00 98.50 124 GLU A CA 1
ATOM 936 C C . GLU A 1 124 ? 8.089 -11.018 -4.365 1.00 98.50 124 GLU A C 1
ATOM 938 O O . GLU A 1 124 ? 8.093 -11.698 -5.395 1.00 98.50 124 GLU A O 1
ATOM 943 N N . LEU A 1 125 ? 7.048 -10.250 -4.039 1.00 98.56 125 LEU A N 1
ATOM 944 C CA . LEU A 1 125 ? 5.812 -10.210 -4.819 1.00 98.56 125 LEU A CA 1
ATOM 945 C C . LEU A 1 125 ? 6.035 -9.637 -6.217 1.00 98.56 125 LEU A C 1
ATOM 947 O O . LEU A 1 125 ? 5.505 -10.171 -7.191 1.00 98.56 125 LEU A O 1
ATOM 951 N N . PHE A 1 126 ? 6.861 -8.600 -6.345 1.00 97.75 126 PHE A N 1
ATOM 952 C CA . PHE A 1 126 ? 7.201 -8.025 -7.644 1.00 97.75 126 PHE A CA 1
ATOM 953 C C . PHE A 1 126 ? 8.018 -8.997 -8.490 1.00 97.75 126 PHE A C 1
ATOM 955 O O . PHE A 1 126 ? 7.785 -9.097 -9.695 1.00 97.75 126 PHE A O 1
ATOM 962 N N . ALA A 1 127 ? 8.952 -9.732 -7.881 1.00 98.12 127 ALA A N 1
ATOM 963 C CA . ALA A 1 127 ? 9.699 -10.774 -8.575 1.00 98.12 127 ALA A CA 1
ATOM 964 C C . ALA A 1 127 ? 8.761 -11.884 -9.076 1.00 98.12 127 ALA A C 1
ATOM 966 O O . ALA A 1 127 ? 8.823 -12.251 -10.249 1.00 98.12 127 ALA A O 1
ATOM 967 N N . ARG A 1 128 ? 7.837 -12.352 -8.226 1.00 98.38 128 ARG A N 1
ATOM 968 C CA . ARG A 1 128 ? 6.819 -13.349 -8.594 1.00 98.38 128 ARG A CA 1
ATOM 969 C C . ARG A 1 128 ? 5.928 -12.863 -9.731 1.00 98.38 128 ARG A C 1
ATOM 971 O O . ARG A 1 128 ? 5.724 -13.605 -10.682 1.00 98.38 128 ARG A O 1
ATOM 978 N N . TRP A 1 129 ? 5.446 -11.623 -9.661 1.00 97.50 129 TRP A N 1
ATOM 979 C CA . TRP A 1 129 ? 4.616 -11.020 -10.705 1.00 97.50 129 TRP A CA 1
ATOM 980 C C . TRP A 1 129 ? 5.344 -10.937 -12.050 1.00 97.50 129 TRP A C 1
ATOM 982 O O . TRP A 1 129 ? 4.809 -11.357 -13.071 1.00 97.50 129 TRP A O 1
ATOM 992 N N . ARG A 1 130 ? 6.591 -10.451 -12.059 1.00 96.38 130 ARG A N 1
ATOM 993 C CA . ARG A 1 130 ? 7.398 -10.318 -13.286 1.00 96.38 130 ARG A CA 1
ATOM 994 C C . ARG A 1 130 ? 7.789 -11.659 -13.905 1.00 96.38 130 ARG A C 1
ATOM 996 O O . ARG A 1 130 ? 8.051 -11.707 -15.101 1.00 96.38 130 ARG A O 1
ATOM 1003 N N . ALA A 1 131 ? 7.854 -12.720 -13.106 1.00 97.94 131 ALA A N 1
ATOM 1004 C CA . ALA A 1 131 ? 8.169 -14.064 -13.578 1.00 97.94 131 ALA A CA 1
ATOM 1005 C C . ALA A 1 131 ? 6.974 -14.776 -14.241 1.00 97.94 131 ALA A C 1
ATOM 1007 O O . ALA A 1 131 ? 7.159 -15.844 -14.826 1.00 97.94 131 ALA A O 1
ATOM 1008 N N . LEU A 1 132 ? 5.758 -14.223 -14.155 1.00 97.62 132 LEU A N 1
ATOM 1009 C CA . LEU A 1 132 ? 4.575 -14.830 -14.760 1.00 97.62 132 LEU A CA 1
ATOM 1010 C C . LEU A 1 132 ? 4.629 -14.773 -16.294 1.00 97.62 132 LEU A C 1
ATOM 1012 O O . LEU A 1 132 ? 4.859 -13.704 -16.867 1.00 97.62 132 LEU A O 1
ATOM 1016 N N . PRO A 1 133 ? 4.326 -15.887 -16.984 1.00 97.31 133 PRO A N 1
ATOM 1017 C CA . PRO A 1 133 ? 4.048 -15.859 -18.412 1.00 97.31 133 PRO A CA 1
ATOM 1018 C C . PRO A 1 133 ? 2.809 -15.006 -18.735 1.00 97.31 133 PRO A C 1
ATOM 1020 O O . PRO A 1 133 ? 1.893 -14.906 -17.912 1.00 97.31 133 PRO A O 1
ATOM 1023 N N . PRO A 1 134 ? 2.710 -14.451 -19.956 1.00 94.25 134 PRO A N 1
ATOM 1024 C CA . PRO A 1 134 ? 1.487 -13.801 -20.413 1.00 94.25 134 PRO A CA 1
ATOM 1025 C C . PRO A 1 134 ? 0.263 -14.716 -20.256 1.00 94.25 134 PRO A C 1
ATOM 1027 O O . PRO A 1 134 ? 0.292 -15.877 -20.661 1.00 94.25 134 PRO A O 1
ATOM 1030 N N . GLY A 1 135 ? -0.812 -14.187 -19.669 1.00 94.44 135 GLY A N 1
ATOM 1031 C CA . GLY A 1 135 ? -2.053 -14.927 -19.412 1.00 94.44 135 GLY A CA 1
ATOM 1032 C C . GLY A 1 135 ? -2.056 -15.780 -18.138 1.00 94.44 135 GLY A C 1
ATOM 1033 O O . GLY A 1 135 ? -3.104 -16.319 -17.793 1.00 94.44 135 GLY A O 1
ATOM 1034 N N . ALA A 1 136 ? -0.933 -15.887 -17.421 1.00 97.31 136 ALA A N 1
ATOM 1035 C CA . ALA A 1 136 ? -0.894 -16.536 -16.114 1.00 97.31 136 ALA A CA 1
ATOM 1036 C C . ALA A 1 136 ? -1.458 -15.629 -15.004 1.00 97.31 136 ALA A C 1
ATOM 1038 O O . ALA A 1 136 ? -1.646 -14.423 -15.180 1.00 97.31 136 ALA A O 1
ATOM 1039 N N . THR A 1 137 ? -1.720 -16.219 -13.838 1.00 96.50 137 THR A N 1
ATOM 1040 C CA . THR A 1 137 ? -2.314 -15.534 -12.684 1.00 96.50 137 THR A CA 1
ATOM 1041 C C . THR A 1 137 ? -1.445 -15.724 -11.447 1.00 96.50 137 THR A C 1
ATOM 1043 O O . THR A 1 137 ? -0.943 -16.816 -11.187 1.00 96.50 137 THR A O 1
ATOM 1046 N N . LEU A 1 138 ? -1.279 -14.649 -10.675 1.00 97.69 138 LEU A N 1
ATOM 1047 C CA . LEU A 1 138 ? -0.730 -14.695 -9.325 1.00 97.69 138 LEU A CA 1
ATOM 1048 C C . LEU A 1 138 ? -1.885 -14.616 -8.333 1.00 97.69 138 LEU A C 1
ATOM 1050 O O . LEU A 1 138 ? -2.552 -13.590 -8.240 1.00 97.69 138 LEU A O 1
ATOM 1054 N N . GLU A 1 139 ? -2.097 -15.693 -7.587 1.00 96.81 139 GLU A N 1
ATOM 1055 C CA . GLU A 1 139 ? -3.111 -15.757 -6.538 1.00 96.81 139 GLU A CA 1
ATOM 1056 C C . GLU A 1 139 ? -2.465 -15.594 -5.159 1.00 96.81 139 GLU A C 1
ATOM 1058 O O . GLU A 1 139 ? -1.431 -16.200 -4.856 1.00 96.81 139 GLU A O 1
ATOM 1063 N N . LEU A 1 140 ? -3.076 -14.757 -4.319 1.00 96.50 140 LEU A N 1
ATOM 1064 C CA . LEU A 1 140 ? -2.636 -14.479 -2.956 1.00 96.50 140 LEU A CA 1
ATOM 1065 C C . LEU A 1 140 ? -3.832 -14.581 -2.007 1.00 96.50 140 LEU A C 1
ATOM 1067 O O . LEU A 1 140 ? -4.882 -13.988 -2.250 1.00 96.50 140 LEU A O 1
ATOM 1071 N N . GLY A 1 141 ? -3.662 -15.318 -0.910 1.00 94.25 141 GLY A N 1
ATOM 1072 C CA . GLY A 1 141 ? -4.612 -15.317 0.200 1.00 94.25 141 GLY A CA 1
ATOM 1073 C C . GLY A 1 141 ? -4.340 -14.139 1.131 1.00 94.25 141 GLY A C 1
ATOM 1074 O O . GLY A 1 141 ? -3.188 -13.915 1.510 1.00 94.25 141 GLY A O 1
ATOM 1075 N N . PHE A 1 142 ? -5.382 -13.397 1.500 1.00 92.12 142 PHE A N 1
ATOM 1076 C CA . PHE A 1 142 ? -5.313 -12.320 2.486 1.00 92.12 142 PHE A CA 1
ATOM 1077 C C . PHE A 1 142 ? -6.100 -12.733 3.733 1.00 92.12 142 PHE A C 1
ATOM 1079 O O . PHE A 1 142 ? -7.307 -12.960 3.660 1.00 92.12 142 PHE A O 1
ATOM 1086 N N . ASP A 1 143 ? -5.400 -12.882 4.858 1.00 85.00 143 ASP A N 1
ATOM 1087 C CA . ASP A 1 143 ? -5.982 -13.275 6.142 1.00 85.00 143 ASP A CA 1
ATOM 1088 C C . ASP A 1 143 ? -6.182 -12.033 7.011 1.00 85.00 143 ASP A C 1
ATOM 1090 O O . ASP A 1 143 ? -5.219 -11.446 7.513 1.00 85.00 143 ASP A O 1
ATOM 1094 N N . ARG A 1 144 ? -7.444 -11.632 7.194 1.00 72.56 144 ARG A N 1
ATOM 1095 C CA . ARG A 1 144 ? -7.801 -10.578 8.140 1.00 72.56 144 ARG A CA 1
ATOM 1096 C C . ARG A 1 144 ? -7.803 -11.184 9.540 1.00 72.56 144 ARG A C 1
ATOM 1098 O O . ARG A 1 144 ? -8.850 -11.602 10.032 1.00 72.56 144 ARG A O 1
ATOM 1105 N N . ARG A 1 145 ? -6.636 -11.249 10.183 1.00 59.91 145 ARG A N 1
ATOM 1106 C CA . ARG A 1 145 ? -6.580 -11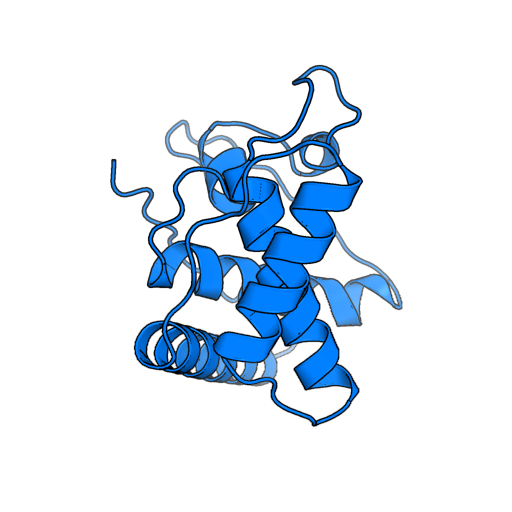.645 11.595 1.00 59.91 145 ARG A CA 1
ATOM 1107 C C . ARG A 1 145 ? -7.283 -10.580 12.432 1.00 59.91 145 ARG A C 1
ATOM 1109 O O . ARG A 1 145 ? -6.835 -9.438 12.473 1.00 59.91 145 ARG A O 1
ATOM 1116 N N . SER A 1 146 ? -8.411 -10.986 13.012 1.00 48.03 146 SER A N 1
ATOM 1117 C CA . SER A 1 146 ? -9.265 -10.225 13.931 1.00 48.03 146 SER A CA 1
ATOM 1118 C C . SER A 1 146 ? -8.553 -9.841 15.217 1.00 48.03 146 SER A C 1
ATOM 1120 O O . SER A 1 146 ? -7.826 -10.725 15.732 1.00 48.03 146 SER A O 1
#

Radius of gyration: 15.45 Å; Cα contacts (8 Å, |Δi|>4): 137; chains: 1; bounding box: 38×36×35 Å

Solvent-accessible surface area (backbone atoms only — not comparable to full-atom values): 8789 Å² total; per-residue (Å²): 116,37,95,87,67,50,80,75,88,82,90,63,60,76,73,47,48,75,43,45,68,59,52,54,45,32,46,52,24,47,29,63,72,69,64,45,60,48,19,74,68,28,38,41,61,74,69,47,46,77,84,46,74,75,40,81,39,96,87,42,72,68,54,72,58,26,55,46,47,50,50,54,38,51,49,53,53,48,24,71,73,69,75,54,83,76,51,38,67,57,53,39,52,50,48,35,52,54,21,54,79,67,80,42,79,57,63,84,74,60,48,60,73,55,51,50,51,25,51,52,46,32,52,53,52,52,51,56,59,70,68,51,58,92,92,62,83,89,87,80,89,82,81,78,77,126

Mean predicted aligned error: 3.99 Å

Sequence (146 aa):
MRADGSVTWQRQEGRQAAFFPLHDLAHYAVESELRLGSGFYGLIAEGWDIADTGGKGARGPLPVETVAAEHLVGVLDLERAGGVEWTAEEINREAAAYAATRGRPAPRPVTDAELGRVRSRVGELFARWRALPPGATLELGFDRRS

Foldseek 3Di:
DAPVPDDADDDADDPRVVQVVLLVLLLLLLCQLVLQCQAQVNVVNVVDHNVCLVQPDPVHGGDPSNVLSNLLSVLVSVCVVPVDDDALVRSQVVQCVVCVVVVHHRDDRDHNVSVVSSVVSSVVSVVVVVPDDPPDDDDDDRDNDD

Nearest PDB structures (foldseek):
  1lia-assembly1_B  TM=2.738E-01  e=5.646E+00  Polysiphonia stricta

Secondary structure (DSSP, 8-state):
--TTS--------THHHHHHHHHHHHHHHHHHHHT-TTSHHHHHHTT--GGGTTS-STT-SPPHHHHHHHHHHHHHHHHHHH--PPPHHHHHHHHHHHHHHTT-PPPPPPPHHHHHHHHHHHHHHHHHHHTPPTT-----------

pLDDT: mean 91.19, std 7.96, range [48.03, 98.56]